Protein AF-A0A951D0K4-F1 (afdb_monomer_lite)

Radius of gyration: 25.39 Å; chains: 1; bounding box: 56×40×76 Å

Sequence (110 aa):
MGSQHDELVKGPPDEVVRAQELDALVRELRNWNRWGPDDQRGALHFLTAERIAVAAGLVRDGRTVSLSLPLNTTAVIHNRAAGGPPMTAPSDLDAGDEPVEFMKDYVGLD

Structure (mmCIF, N/CA/C/O backbone):
data_AF-A0A951D0K4-F1
#
_entry.id   AF-A0A951D0K4-F1
#
loop_
_atom_site.group_PDB
_atom_site.id
_atom_site.type_symbol
_atom_site.label_atom_id
_atom_site.label_alt_id
_atom_site.label_comp_id
_atom_site.label_asym_id
_atom_site.label_entity_id
_atom_site.label_seq_id
_atom_site.pdbx_PDB_ins_code
_atom_site.Cartn_x
_atom_site.Cartn_y
_atom_site.Cartn_z
_atom_site.occupancy
_atom_site.B_iso_or_equiv
_atom_site.auth_seq_id
_atom_site.auth_comp_id
_atom_site.auth_asym_id
_atom_site.auth_atom_id
_atom_site.pdbx_PDB_model_num
ATOM 1 N N . MET A 1 1 ? -7.526 -18.268 -60.885 1.00 36.94 1 MET A N 1
ATOM 2 C CA . MET A 1 1 ? -6.885 -19.343 -60.096 1.00 36.94 1 MET A CA 1
ATOM 3 C C . MET A 1 1 ? -6.503 -18.707 -58.768 1.00 36.94 1 MET A C 1
ATOM 5 O O . MET A 1 1 ? -5.578 -17.921 -58.760 1.00 36.94 1 MET A O 1
ATOM 9 N N . GLY A 1 2 ? -7.262 -18.785 -57.678 1.00 44.19 2 GLY A N 1
ATOM 10 C CA . GLY A 1 2 ? -8.145 -19.861 -57.238 1.00 44.19 2 GLY A CA 1
ATOM 11 C C . GLY A 1 2 ? -7.354 -20.830 -56.362 1.00 44.19 2 GLY A C 1
ATOM 12 O O . GLY A 1 2 ? -6.871 -21.814 -56.899 1.00 44.19 2 GLY A O 1
ATOM 13 N N . SER A 1 3 ? -7.174 -20.489 -55.083 1.00 43.06 3 SER A N 1
ATOM 14 C CA . SER A 1 3 ? -7.009 -21.398 -53.931 1.00 43.06 3 SER A CA 1
ATOM 15 C C . SER A 1 3 ? -6.854 -20.493 -52.699 1.00 43.06 3 SER A C 1
ATOM 17 O O . SER A 1 3 ? -5.817 -19.867 -52.523 1.00 43.06 3 SER A O 1
ATOM 19 N N . GLN A 1 4 ? -7.926 -20.119 -51.997 1.00 49.78 4 GLN A N 1
ATOM 20 C CA . GLN A 1 4 ? -8.529 -20.915 -50.921 1.00 49.78 4 GLN A CA 1
ATOM 21 C C . GLN A 1 4 ? -7.477 -21.607 -50.050 1.00 49.78 4 GLN A C 1
ATOM 23 O O . GLN A 1 4 ? -7.046 -22.713 -50.352 1.00 49.78 4 GLN A O 1
ATOM 28 N N . HIS A 1 5 ? -7.111 -20.931 -48.964 1.00 39.53 5 HIS A N 1
ATOM 29 C CA . HIS A 1 5 ? -6.861 -21.557 -47.669 1.00 39.53 5 HIS A CA 1
ATOM 30 C C . HIS A 1 5 ? -7.588 -20.702 -46.630 1.00 39.53 5 HIS A C 1
ATOM 32 O O . HIS A 1 5 ? -6.998 -19.897 -45.918 1.00 39.53 5 HIS A O 1
ATOM 38 N N . ASP A 1 6 ? -8.912 -20.820 -46.678 1.00 49.22 6 ASP A N 1
ATOM 39 C CA . ASP A 1 6 ? -9.778 -20.568 -45.537 1.00 49.22 6 ASP A CA 1
ATOM 40 C C . ASP A 1 6 ? -9.784 -21.843 -44.670 1.00 49.22 6 ASP A C 1
ATOM 42 O O . ASP A 1 6 ? -9.618 -22.945 -45.195 1.00 49.22 6 ASP A O 1
ATOM 46 N N . GLU A 1 7 ? -9.964 -21.653 -43.366 1.00 48.25 7 GLU A N 1
ATOM 47 C CA . GLU A 1 7 ? -10.148 -22.645 -42.292 1.00 48.25 7 GLU A CA 1
ATOM 48 C C . GLU A 1 7 ? -8.970 -23.517 -41.806 1.00 48.25 7 GLU A C 1
ATOM 50 O O . GLU A 1 7 ? -8.769 -24.660 -42.210 1.00 48.25 7 GLU A O 1
ATOM 55 N N . LEU A 1 8 ? -8.340 -23.034 -40.725 1.00 40.06 8 LEU A N 1
ATOM 56 C CA . LEU A 1 8 ? -8.282 -23.764 -39.449 1.00 40.06 8 LEU A CA 1
ATOM 57 C C . LEU A 1 8 ? -8.571 -22.780 -38.299 1.00 40.06 8 LEU A C 1
ATOM 59 O O . LEU A 1 8 ? -7.692 -22.053 -37.839 1.00 40.06 8 LEU A O 1
ATOM 63 N N . VAL A 1 9 ? -9.818 -22.752 -37.822 1.00 53.72 9 VAL A N 1
ATOM 64 C CA . VAL A 1 9 ? -10.211 -22.010 -36.615 1.00 53.72 9 VAL A CA 1
ATOM 65 C C . VAL A 1 9 ? -9.863 -22.836 -35.370 1.00 53.72 9 VAL A C 1
ATOM 67 O O . VAL A 1 9 ? -10.593 -23.749 -34.988 1.00 53.72 9 VAL A O 1
ATOM 70 N N . LYS A 1 10 ? -8.737 -22.488 -34.731 1.00 50.28 10 LYS A N 1
ATOM 71 C CA . LYS A 1 10 ? -8.466 -22.601 -33.281 1.00 50.28 10 LYS A CA 1
ATOM 72 C C . LYS A 1 10 ? -7.175 -21.834 -32.945 1.00 50.28 10 LYS A C 1
ATOM 74 O O . LYS A 1 10 ? -6.128 -22.177 -33.479 1.00 50.28 10 LYS A O 1
ATOM 79 N N . GLY A 1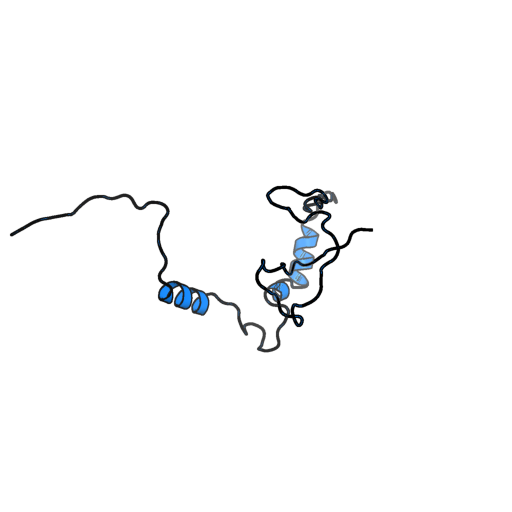 11 ? -7.232 -20.838 -32.054 1.00 43.78 11 GLY A N 1
ATOM 80 C CA . GLY A 1 11 ? -6.045 -20.127 -31.543 1.00 43.78 11 GLY A CA 1
ATOM 81 C C . GLY A 1 11 ? -5.493 -20.743 -30.236 1.00 43.78 11 GLY A C 1
ATOM 82 O O . GLY A 1 11 ? -6.262 -20.814 -29.277 1.00 43.78 11 GLY A O 1
ATOM 83 N N . PRO A 1 12 ? -4.230 -21.216 -30.179 1.00 51.41 12 PRO A N 1
ATOM 84 C CA . 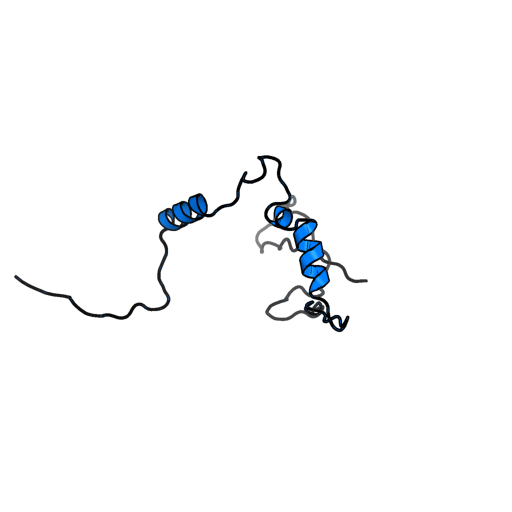PRO A 1 12 ? -3.568 -21.869 -29.029 1.00 51.41 12 PRO A CA 1
ATOM 85 C C . PRO A 1 12 ? -2.587 -20.903 -28.269 1.00 51.41 12 PRO A C 1
ATOM 87 O O . PRO A 1 12 ? -2.552 -19.725 -28.614 1.00 51.41 12 PRO A O 1
ATOM 90 N N . PRO A 1 13 ? -1.843 -21.327 -27.211 1.00 53.84 13 PRO A N 1
ATOM 91 C CA . PRO A 1 13 ? -1.313 -20.495 -26.103 1.00 53.84 13 PRO A CA 1
ATOM 92 C C . PRO A 1 13 ? -0.112 -19.564 -26.412 1.00 53.84 13 PRO A C 1
ATOM 94 O O . PRO A 1 13 ? 0.568 -19.115 -25.490 1.00 53.84 13 PRO A O 1
ATOM 97 N N . ASP A 1 14 ? 0.116 -19.219 -27.680 1.00 58.72 14 ASP A N 1
ATOM 98 C CA . ASP A 1 14 ? 1.380 -18.657 -28.178 1.00 58.72 14 ASP A CA 1
ATOM 99 C C . ASP A 1 14 ? 1.182 -17.334 -28.950 1.00 58.72 14 ASP A C 1
ATOM 101 O O . ASP A 1 14 ? 1.799 -17.098 -29.993 1.00 58.72 14 ASP A O 1
ATOM 105 N N . GLU A 1 15 ? 0.295 -16.453 -28.477 1.00 63.72 15 GLU A N 1
ATOM 106 C CA . GLU A 1 15 ? 0.100 -15.138 -29.100 1.00 63.72 15 GLU A CA 1
ATOM 107 C C . GLU A 1 15 ? 1.278 -14.213 -28.761 1.00 63.72 15 GLU A C 1
ATOM 109 O O . GLU A 1 15 ? 1.358 -13.592 -27.700 1.00 63.72 15 GLU A O 1
ATOM 114 N N . VAL A 1 16 ? 2.251 -14.168 -29.672 1.00 69.75 16 VAL A N 1
ATOM 115 C CA . VAL A 1 16 ? 3.433 -13.314 -29.550 1.00 69.75 16 VAL A CA 1
ATOM 116 C C . VAL A 1 16 ? 3.024 -11.855 -29.767 1.00 69.75 16 VAL A C 1
ATOM 118 O O . VAL A 1 16 ? 2.926 -11.398 -30.907 1.00 69.75 16 VAL A O 1
ATOM 121 N N . VAL A 1 17 ? 2.832 -11.119 -28.670 1.00 79.81 17 VAL A N 1
ATOM 122 C CA . VAL A 1 17 ? 2.656 -9.657 -28.682 1.00 79.81 17 VAL A CA 1
ATOM 123 C C . VAL A 1 17 ? 3.883 -9.009 -29.324 1.00 79.81 17 VAL A C 1
ATOM 125 O O . VAL A 1 17 ? 5.024 -9.291 -28.940 1.00 79.81 17 VAL A O 1
ATOM 128 N N . ARG A 1 18 ? 3.680 -8.135 -30.315 1.00 88.94 18 ARG A N 1
ATOM 129 C CA . ARG A 1 18 ? 4.794 -7.403 -30.933 1.00 88.94 18 ARG A CA 1
ATOM 130 C C . ARG A 1 18 ? 5.335 -6.370 -29.947 1.00 88.94 18 ARG A C 1
ATOM 132 O O . ARG A 1 18 ? 4.578 -5.738 -29.218 1.00 88.94 18 ARG A O 1
ATOM 139 N N . ALA A 1 19 ? 6.646 -6.129 -29.967 1.00 89.19 19 ALA A N 1
ATOM 140 C CA . ALA A 1 19 ? 7.280 -5.157 -29.070 1.00 89.19 19 ALA A CA 1
ATOM 141 C C . ALA A 1 19 ? 6.626 -3.762 -29.148 1.00 89.19 19 ALA A C 1
ATOM 143 O O . ALA A 1 19 ? 6.410 -3.126 -28.123 1.00 89.19 19 ALA A O 1
ATOM 144 N N . GLN A 1 20 ? 6.229 -3.318 -30.346 1.00 90.06 20 GLN A N 1
ATOM 145 C CA . GLN A 1 20 ? 5.547 -2.033 -30.523 1.00 90.06 20 GLN A CA 1
ATOM 146 C C . GLN A 1 20 ? 4.155 -1.991 -29.873 1.00 90.06 20 GLN A C 1
ATOM 148 O O . GLN A 1 20 ? 3.742 -0.945 -29.374 1.00 90.06 20 GLN A O 1
ATOM 153 N N . GLU A 1 21 ? 3.429 -3.109 -29.885 1.00 91.00 21 GLU A N 1
ATOM 154 C CA . GLU A 1 21 ? 2.105 -3.224 -29.262 1.00 91.00 21 GLU A CA 1
ATOM 155 C C . GLU A 1 21 ? 2.235 -3.208 -27.738 1.00 91.00 21 GLU A C 1
ATOM 157 O O . GLU A 1 21 ? 1.501 -2.491 -27.060 1.00 91.00 21 GLU A O 1
ATOM 162 N N . LEU A 1 22 ? 3.233 -3.918 -27.200 1.00 92.62 22 LEU A N 1
ATOM 163 C CA . LEU A 1 22 ? 3.568 -3.862 -25.779 1.00 92.62 22 LEU A CA 1
ATOM 164 C C . LEU A 1 22 ? 3.958 -2.440 -25.353 1.00 92.62 22 LEU A C 1
ATOM 166 O O . LEU A 1 22 ? 3.458 -1.949 -24.343 1.00 92.62 22 LEU A O 1
ATOM 170 N N . ASP A 1 23 ? 4.792 -1.750 -26.132 1.00 93.81 23 ASP A N 1
AT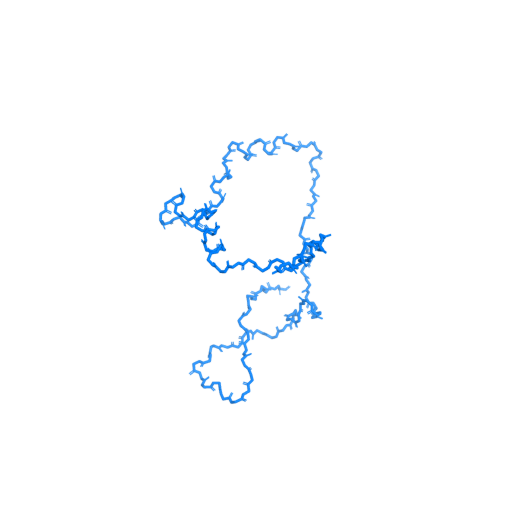OM 171 C CA . ASP A 1 23 ? 5.177 -0.363 -25.858 1.00 93.81 23 ASP A CA 1
ATOM 172 C C . ASP A 1 23 ? 3.966 0.573 -25.836 1.00 93.81 23 ASP A C 1
ATOM 174 O O . ASP A 1 23 ? 3.882 1.465 -24.987 1.00 93.81 23 ASP A O 1
ATOM 178 N N . ALA A 1 24 ? 3.021 0.387 -26.761 1.00 94.62 24 ALA A N 1
ATOM 179 C CA . ALA A 1 24 ? 1.785 1.158 -26.785 1.00 94.62 24 ALA A CA 1
ATOM 180 C C . ALA A 1 24 ? 0.961 0.921 -25.509 1.00 94.62 24 ALA A C 1
ATOM 182 O O . ALA A 1 24 ? 0.594 1.887 -24.838 1.00 94.62 24 ALA A O 1
ATOM 183 N N . LEU A 1 25 ? 0.775 -0.342 -25.114 1.00 95.06 25 LEU A N 1
ATOM 184 C CA . LEU A 1 25 ? 0.046 -0.714 -23.898 1.00 95.06 25 LEU A CA 1
ATOM 185 C C . LEU A 1 25 ? 0.713 -0.175 -22.631 1.00 95.06 25 LEU A C 1
ATOM 187 O O . LEU A 1 25 ? 0.049 0.404 -21.774 1.00 95.06 25 LEU A O 1
ATOM 191 N N . VAL A 1 26 ? 2.036 -0.303 -22.508 1.00 95.06 26 VAL A N 1
ATOM 192 C CA . VAL A 1 26 ? 2.785 0.251 -21.370 1.00 95.06 26 VAL A CA 1
ATOM 193 C C . VAL A 1 26 ? 2.618 1.766 -21.319 1.00 95.06 26 VAL A C 1
ATOM 195 O O . VAL A 1 26 ? 2.466 2.340 -20.239 1.00 95.06 26 VAL A O 1
ATOM 198 N N . ARG A 1 27 ? 2.623 2.440 -22.475 1.00 94.19 27 ARG A N 1
ATOM 199 C CA . ARG A 1 27 ? 2.428 3.890 -22.515 1.00 94.19 27 ARG A CA 1
ATOM 200 C C . ARG A 1 27 ? 1.033 4.318 -22.089 1.00 94.19 27 ARG A C 1
ATOM 202 O O . ARG A 1 27 ? 0.928 5.354 -21.437 1.00 94.19 27 ARG A O 1
ATOM 209 N N . GLU A 1 28 ? 0.021 3.539 -22.438 1.00 95.25 28 GLU A N 1
ATOM 210 C CA . GLU A 1 28 ? -1.376 3.802 -22.106 1.00 95.25 28 GLU A CA 1
ATOM 211 C C . GLU A 1 28 ? -1.699 3.497 -20.635 1.00 95.25 28 GLU A C 1
ATOM 213 O O . GLU A 1 28 ? -2.384 4.276 -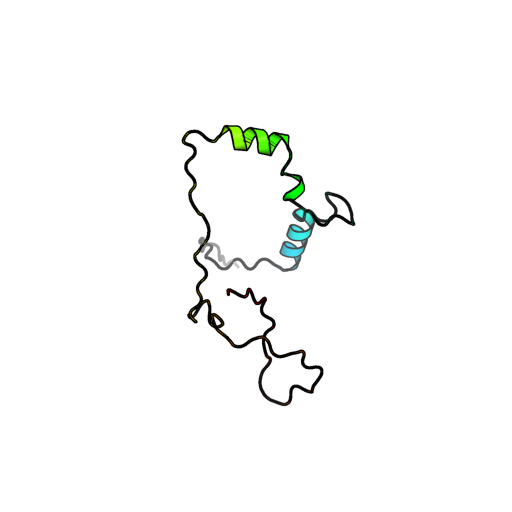19.977 1.00 95.25 28 GLU A O 1
ATOM 218 N N . LEU A 1 29 ? -1.180 2.388 -20.100 1.00 94.94 29 LEU A N 1
ATOM 219 C CA . LEU A 1 29 ? -1.615 1.840 -18.810 1.00 94.94 29 LEU A CA 1
ATOM 220 C C . LEU A 1 29 ? -0.733 2.240 -17.619 1.00 94.94 29 LEU A C 1
ATOM 222 O O . LEU A 1 29 ? -1.120 2.035 -16.464 1.00 94.94 29 LEU A O 1
ATOM 226 N N . ARG A 1 30 ? 0.467 2.787 -17.854 1.00 93.94 30 ARG A N 1
ATOM 227 C CA . ARG A 1 30 ? 1.372 3.184 -16.762 1.00 93.94 30 ARG A CA 1
ATOM 228 C C . ARG A 1 30 ? 0.768 4.297 -15.897 1.00 93.94 30 ARG A C 1
ATOM 230 O O . ARG A 1 30 ? 0.178 5.249 -16.392 1.00 93.94 30 ARG A O 1
ATOM 237 N N . ASN A 1 31 ? 1.043 4.250 -14.593 1.00 94.62 31 ASN A N 1
ATOM 238 C CA . ASN A 1 31 ? 0.694 5.318 -13.641 1.00 94.62 31 ASN A CA 1
ATOM 239 C C . ASN A 1 31 ? 1.838 6.330 -13.400 1.00 94.62 31 ASN A C 1
ATOM 241 O O . ASN A 1 31 ? 1.820 7.053 -12.406 1.00 94.62 31 ASN A O 1
ATOM 245 N N . TRP A 1 32 ? 2.864 6.377 -14.257 1.00 93.81 32 TRP A N 1
ATOM 246 C CA . TRP A 1 32 ? 4.015 7.269 -14.058 1.00 93.81 32 TRP A CA 1
ATOM 247 C C . TRP A 1 32 ? 3.598 8.742 -14.021 1.00 93.81 32 TRP A C 1
ATOM 249 O O . TRP A 1 32 ? 2.777 9.175 -14.826 1.00 93.81 32 TRP A O 1
ATOM 259 N N . ASN A 1 33 ? 4.183 9.502 -13.091 1.00 94.38 33 ASN A N 1
ATOM 260 C CA . ASN A 1 33 ? 3.899 10.919 -12.829 1.00 94.38 33 ASN A CA 1
ATOM 261 C C . ASN A 1 33 ? 2.446 11.243 -12.439 1.00 94.38 33 ASN A C 1
ATOM 263 O O . ASN A 1 33 ? 2.101 12.417 -12.315 1.00 94.38 33 ASN A O 1
ATOM 267 N N . ARG A 1 34 ? 1.593 10.238 -12.190 1.00 96.19 34 ARG A N 1
ATOM 268 C CA . ARG A 1 34 ? 0.195 10.448 -11.778 1.00 96.19 34 ARG A CA 1
ATOM 269 C C . ARG A 1 34 ? 0.067 11.282 -10.498 1.00 96.19 34 ARG A C 1
ATOM 271 O O . ARG A 1 34 ? -0.899 12.026 -10.362 1.00 96.19 34 ARG A O 1
ATOM 278 N N . TRP A 1 35 ? 1.023 11.154 -9.579 1.00 96.62 35 TRP A N 1
ATOM 279 C CA . TRP A 1 35 ? 1.055 11.871 -8.296 1.00 96.62 35 TRP A CA 1
ATOM 280 C C . TRP A 1 35 ? 2.196 12.892 -8.198 1.00 96.62 35 TRP A C 1
ATOM 282 O O . TRP A 1 35 ? 2.494 13.379 -7.112 1.00 96.62 35 TRP A O 1
ATOM 292 N N . GLY A 1 36 ? 2.806 13.239 -9.332 1.00 96.69 36 GLY A N 1
ATOM 293 C CA . GLY A 1 36 ? 3.947 14.147 -9.412 1.00 96.69 36 GLY A CA 1
ATOM 294 C C . GLY A 1 36 ? 5.250 13.444 -9.811 1.00 96.69 36 GLY A C 1
ATOM 295 O O . GLY A 1 36 ? 5.347 12.221 -9.698 1.00 96.69 36 GLY A O 1
ATOM 296 N N . PRO A 1 37 ? 6.234 14.209 -10.315 1.00 96.75 37 PRO A N 1
ATOM 297 C CA . PRO A 1 37 ? 7.506 13.672 -10.806 1.00 96.75 37 PRO A CA 1
ATOM 298 C C . PRO A 1 37 ? 8.416 13.131 -9.696 1.00 96.75 37 PRO A C 1
ATOM 300 O O . PRO A 1 37 ? 9.205 12.228 -9.950 1.00 96.75 37 PRO A O 1
ATOM 303 N N . ASP A 1 38 ? 8.270 13.639 -8.471 1.00 97.12 38 ASP A N 1
ATOM 304 C CA . ASP A 1 38 ? 9.077 13.238 -7.310 1.00 97.12 38 ASP A CA 1
ATOM 305 C C . ASP A 1 38 ? 8.361 12.204 -6.419 1.00 97.12 38 ASP A C 1
ATOM 307 O O . ASP A 1 38 ? 8.787 11.932 -5.294 1.00 97.12 38 ASP A O 1
ATOM 311 N N . ASP A 1 39 ? 7.236 11.645 -6.883 1.00 96.50 39 ASP A N 1
ATOM 312 C CA . ASP A 1 39 ? 6.458 10.688 -6.101 1.00 96.50 39 ASP A CA 1
ATOM 313 C C . ASP A 1 39 ? 7.180 9.341 -5.950 1.00 96.50 39 ASP A C 1
ATOM 315 O O . ASP A 1 39 ? 7.588 8.713 -6.925 1.00 96.50 39 ASP A O 1
ATOM 319 N N . GLN A 1 40 ? 7.257 8.862 -4.707 1.00 95.81 40 GLN A N 1
ATOM 320 C CA . GLN A 1 40 ? 7.838 7.562 -4.352 1.00 95.81 40 GLN A CA 1
ATOM 321 C C . GLN A 1 40 ? 6.801 6.577 -3.788 1.00 95.81 40 GLN A C 1
ATOM 323 O O . GLN A 1 40 ? 7.144 5.454 -3.426 1.00 95.81 40 GLN A O 1
ATOM 328 N N . ARG A 1 41 ? 5.526 6.981 -3.670 1.00 96.12 41 ARG A N 1
ATOM 329 C CA . ARG A 1 41 ? 4.473 6.171 -3.028 1.00 96.12 41 ARG A CA 1
ATOM 330 C C . ARG A 1 41 ? 3.639 5.368 -4.021 1.00 96.12 41 ARG A C 1
ATOM 332 O O 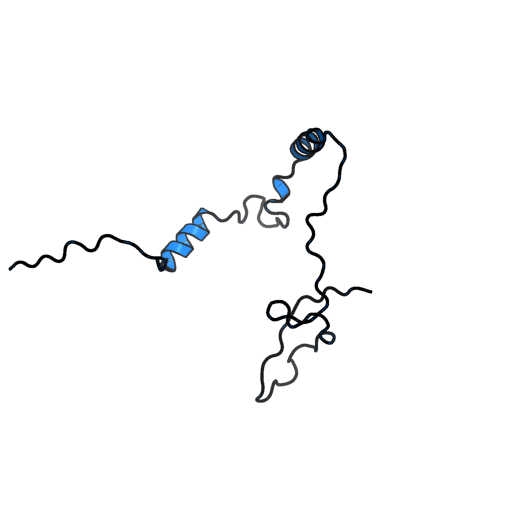. ARG A 1 41 ? 3.120 4.309 -3.661 1.00 96.12 41 ARG A O 1
ATOM 339 N N . GLY A 1 42 ? 3.462 5.866 -5.242 1.00 95.06 42 GLY A N 1
ATOM 340 C CA . GLY A 1 42 ? 2.671 5.212 -6.275 1.00 95.06 42 GLY A CA 1
ATOM 341 C C . GLY A 1 42 ? 1.248 4.883 -5.812 1.00 95.06 42 GLY A C 1
ATOM 342 O O . GLY A 1 42 ? 0.555 5.689 -5.188 1.00 95.06 42 GLY A O 1
ATOM 343 N N . ALA A 1 43 ? 0.804 3.652 -6.074 1.00 95.81 43 ALA A N 1
ATOM 344 C CA . ALA A 1 43 ? -0.553 3.203 -5.757 1.00 95.81 43 ALA A CA 1
ATOM 345 C C . ALA A 1 43 ? -0.918 3.265 -4.256 1.00 95.81 43 ALA A C 1
ATOM 347 O O . ALA A 1 43 ? -2.102 3.223 -3.924 1.00 95.81 43 ALA A O 1
ATOM 348 N N . LEU A 1 44 ? 0.046 3.436 -3.340 1.00 96.44 44 LEU A N 1
ATOM 349 C CA . LEU A 1 44 ? -0.242 3.645 -1.915 1.00 96.44 44 LEU A CA 1
ATOM 350 C C . LEU A 1 44 ? -1.046 4.925 -1.647 1.00 96.44 44 LEU A C 1
ATOM 352 O O . LEU A 1 44 ? -1.681 5.033 -0.599 1.00 96.44 44 LEU A O 1
ATOM 356 N N . HIS A 1 45 ? -1.081 5.881 -2.580 1.00 96.50 45 HIS A N 1
ATOM 357 C CA . HIS A 1 45 ? -1.980 7.040 -2.502 1.00 96.50 45 HIS A CA 1
ATOM 358 C C . HIS A 1 45 ? -3.466 6.663 -2.509 1.00 96.50 45 HIS A C 1
ATOM 360 O O . HIS A 1 45 ? -4.297 7.436 -2.034 1.00 96.50 45 HIS A O 1
ATOM 366 N N . PHE A 1 46 ? -3.830 5.473 -2.999 1.00 96.44 46 PHE A N 1
ATOM 367 C CA . PHE A 1 46 ? -5.211 4.996 -2.921 1.00 96.44 46 PHE A CA 1
ATOM 368 C C . PHE A 1 46 ? -5.637 4.610 -1.499 1.00 96.44 46 PHE A C 1
ATOM 370 O O . PHE A 1 46 ? -6.839 4.581 -1.229 1.00 96.44 46 PHE A O 1
ATOM 377 N N . LEU A 1 47 ? -4.695 4.365 -0.582 1.00 97.19 47 LEU A N 1
ATOM 378 C CA . LEU A 1 47 ? -4.966 4.041 0.821 1.00 97.19 47 LEU A CA 1
ATOM 379 C C . LEU A 1 47 ? -5.240 5.319 1.629 1.00 97.19 47 LEU A C 1
ATOM 381 O O . LEU A 1 47 ? -4.389 5.820 2.362 1.00 97.19 47 LEU A O 1
ATOM 385 N N . THR A 1 48 ? -6.441 5.875 1.467 1.00 97.69 48 THR A N 1
ATOM 386 C CA . THR A 1 48 ? -6.889 7.068 2.201 1.00 97.69 48 THR A CA 1
ATOM 387 C C . THR A 1 48 ? -7.363 6.721 3.614 1.00 97.69 48 THR A C 1
ATOM 389 O O . THR A 1 48 ? -7.801 5.600 3.873 1.00 97.69 48 THR A O 1
ATOM 392 N N . ALA A 1 49 ? -7.347 7.702 4.524 1.00 98.25 49 ALA A N 1
ATOM 393 C CA . ALA A 1 49 ? -7.834 7.525 5.897 1.00 98.25 49 ALA A CA 1
ATOM 394 C C . ALA A 1 49 ? -9.300 7.050 5.947 1.00 98.25 49 ALA A C 1
ATOM 396 O O . ALA A 1 49 ? -9.646 6.173 6.733 1.00 98.25 49 ALA A O 1
ATOM 397 N N . GLU A 1 50 ? -10.145 7.572 5.055 1.00 98.31 50 GLU A N 1
ATOM 398 C CA . GLU A 1 50 ? -11.540 7.146 4.910 1.00 98.31 50 GLU A CA 1
ATOM 399 C C . GLU A 1 50 ? -11.656 5.664 4.527 1.00 98.31 50 GLU A C 1
ATOM 401 O O . GLU A 1 50 ? -12.396 4.915 5.161 1.00 98.31 50 GLU A O 1
ATOM 406 N N . ARG A 1 51 ? -10.882 5.205 3.534 1.00 98.38 51 ARG A N 1
ATOM 407 C CA . ARG A 1 51 ? -10.883 3.792 3.122 1.00 98.38 51 ARG A CA 1
ATOM 408 C C . ARG A 1 51 ? -10.389 2.875 4.233 1.00 98.38 51 ARG A C 1
ATOM 410 O O . ARG A 1 51 ? -10.931 1.786 4.398 1.00 98.38 51 ARG A O 1
ATOM 417 N N . ILE A 1 52 ? -9.399 3.323 5.003 1.00 98.12 52 ILE A N 1
ATOM 418 C CA . ILE A 1 52 ? -8.906 2.594 6.175 1.00 98.12 52 ILE A CA 1
ATOM 419 C C . ILE A 1 52 ? -10.017 2.465 7.227 1.00 98.12 52 ILE A C 1
ATOM 421 O O . ILE A 1 52 ? -10.246 1.366 7.727 1.00 98.12 52 ILE A O 1
ATOM 425 N N . ALA A 1 53 ? -10.751 3.544 7.521 1.00 98.31 53 ALA A N 1
ATOM 426 C CA . ALA A 1 53 ? -11.865 3.513 8.471 1.00 98.31 53 ALA A CA 1
ATOM 427 C C . ALA A 1 53 ? -12.995 2.570 8.016 1.00 98.31 53 ALA A C 1
ATOM 429 O O . ALA A 1 53 ? -13.488 1.770 8.813 1.00 98.31 53 ALA A O 1
ATOM 430 N N . VAL A 1 54 ? -13.360 2.605 6.729 1.00 98.50 54 VAL A N 1
ATOM 431 C CA . VAL A 1 54 ? -14.348 1.679 6.148 1.00 98.50 54 VAL A CA 1
ATOM 432 C C . VAL A 1 54 ? -13.880 0.228 6.271 1.00 98.50 54 VAL A C 1
ATOM 434 O O . VAL A 1 54 ? -14.652 -0.623 6.707 1.00 98.50 54 VAL A O 1
ATOM 437 N N . ALA A 1 55 ? -12.619 -0.061 5.936 1.00 98.00 55 ALA A N 1
ATOM 438 C CA . ALA A 1 55 ? -12.058 -1.405 6.042 1.00 98.00 55 ALA A CA 1
ATOM 439 C C . ALA A 1 55 ? -12.028 -1.911 7.494 1.00 98.00 55 ALA A C 1
ATOM 441 O O . ALA A 1 55 ? -12.380 -3.062 7.746 1.00 98.00 55 ALA A O 1
ATOM 442 N N . ALA A 1 56 ? -11.677 -1.054 8.458 1.00 97.50 56 ALA A N 1
ATOM 443 C CA . ALA A 1 56 ? -11.715 -1.393 9.880 1.00 97.50 56 ALA A CA 1
ATOM 444 C C . ALA A 1 56 ? -13.136 -1.756 10.348 1.00 97.50 56 ALA A C 1
ATOM 446 O O . ALA A 1 56 ? -13.311 -2.699 11.117 1.00 97.50 56 ALA A O 1
ATOM 447 N N . GLY A 1 57 ? -14.158 -1.074 9.820 1.00 97.88 57 GLY A N 1
ATOM 448 C CA . GLY A 1 57 ? -15.566 -1.389 10.078 1.00 97.88 57 GLY A CA 1
ATOM 449 C C . GLY A 1 57 ? -16.036 -2.754 9.553 1.00 97.88 57 GLY A C 1
ATOM 450 O O . GLY A 1 57 ? -17.122 -3.196 9.922 1.00 97.88 57 GLY A O 1
ATOM 451 N N . LEU A 1 58 ? -15.249 -3.447 8.717 1.00 97.88 58 LEU A N 1
ATOM 452 C CA . LEU A 1 58 ? -15.585 -4.792 8.227 1.00 97.88 58 LEU A CA 1
ATOM 453 C C . LEU A 1 58 ? -15.289 -5.905 9.246 1.00 97.88 58 LEU A C 1
ATOM 455 O O . LEU A 1 58 ? -15.766 -7.029 9.072 1.00 97.88 58 LEU A O 1
ATOM 459 N N . VAL A 1 59 ? -14.512 -5.627 10.297 1.00 97.44 59 VAL A N 1
ATOM 460 C CA . VAL A 1 59 ? -14.176 -6.614 11.331 1.00 97.44 59 VAL A CA 1
ATOM 461 C C . VAL A 1 59 ? -15.425 -6.970 12.145 1.00 97.44 59 VAL A C 1
ATOM 463 O O . VAL A 1 59 ? -16.094 -6.093 12.682 1.00 97.44 59 VAL A O 1
ATOM 466 N N . ARG A 1 60 ? -15.726 -8.272 12.260 1.00 97.44 60 ARG A N 1
ATOM 467 C CA . ARG A 1 60 ? -16.878 -8.793 13.027 1.00 97.44 60 ARG A CA 1
ATOM 468 C C . ARG A 1 60 ? -16.459 -9.603 14.252 1.00 97.44 60 ARG A C 1
ATOM 470 O O . ARG A 1 60 ? -16.853 -9.275 15.362 1.00 97.44 60 ARG A O 1
ATOM 477 N N . ASP A 1 61 ? -15.617 -10.617 14.047 1.00 97.25 61 ASP A N 1
ATOM 478 C CA . ASP A 1 61 ? -15.265 -11.594 15.093 1.00 97.25 61 ASP A CA 1
ATOM 479 C C . ASP A 1 61 ? -13.899 -11.334 15.754 1.00 97.25 61 ASP A C 1
ATOM 481 O O . ASP A 1 61 ? -13.493 -12.078 16.644 1.00 97.25 61 ASP A O 1
ATOM 485 N N . GLY A 1 62 ? -13.145 -10.333 15.281 1.00 96.19 62 GLY A N 1
ATOM 486 C CA . GLY A 1 62 ? -11.817 -9.992 15.813 1.00 96.19 62 GLY A CA 1
ATOM 487 C C . GLY A 1 62 ? -10.745 -11.081 15.646 1.00 96.19 62 GLY A C 1
ATOM 488 O O . GLY A 1 62 ? -9.738 -11.060 16.348 1.00 96.19 62 GLY A O 1
ATOM 489 N N . ARG A 1 63 ? -10.949 -12.053 14.748 1.00 97.12 63 ARG A N 1
ATOM 490 C CA . ARG A 1 63 ? -9.996 -13.146 14.494 1.00 97.12 63 ARG A CA 1
ATOM 491 C C . ARG A 1 63 ? -8.936 -12.727 13.477 1.00 97.12 63 ARG A C 1
ATOM 493 O O . ARG A 1 63 ? -9.275 -12.221 12.410 1.00 97.12 63 ARG A O 1
ATOM 500 N N . THR A 1 64 ? -7.675 -13.029 13.773 1.00 96.81 64 THR A N 1
ATOM 501 C CA . THR A 1 64 ? -6.539 -12.775 12.875 1.00 96.81 64 THR A CA 1
ATOM 502 C C . THR A 1 64 ? -6.110 -14.061 12.179 1.00 96.81 64 THR A C 1
ATOM 504 O O . THR A 1 64 ? -5.942 -15.094 12.825 1.00 96.81 64 THR A O 1
ATOM 507 N N . VAL A 1 65 ? -5.894 -13.990 10.865 1.00 94.75 65 VAL A N 1
ATOM 508 C CA . VAL A 1 65 ? -5.332 -15.078 10.053 1.00 94.75 65 VAL A CA 1
ATOM 509 C C . VAL A 1 65 ? -4.058 -14.566 9.389 1.00 94.75 65 VAL A C 1
ATOM 511 O O . VAL A 1 65 ? -4.084 -13.534 8.722 1.00 94.75 65 VAL A O 1
ATOM 514 N N . SER A 1 66 ? -2.942 -15.270 9.579 1.00 94.94 66 SER A N 1
ATOM 515 C CA . SER A 1 66 ? -1.686 -14.935 8.902 1.00 94.94 66 SER A CA 1
ATOM 516 C C . SER A 1 66 ? -1.763 -15.324 7.424 1.00 94.94 66 SER A C 1
ATOM 518 O O . SER A 1 66 ? -2.096 -16.465 7.109 1.00 94.94 66 SER A O 1
ATOM 520 N N . LEU A 1 67 ? -1.440 -14.385 6.529 1.00 95.25 67 LEU A N 1
ATOM 521 C CA . LEU A 1 67 ? -1.285 -14.628 5.086 1.00 95.25 67 LEU A CA 1
ATOM 522 C C . LEU A 1 67 ? 0.187 -14.784 4.673 1.00 95.25 67 LEU A C 1
ATOM 524 O O . LEU A 1 67 ? 0.493 -14.890 3.487 1.00 95.25 67 LEU A O 1
ATOM 528 N N . SER A 1 68 ? 1.104 -14.772 5.640 1.00 91.75 68 SER A N 1
ATOM 529 C CA . SER A 1 68 ? 2.529 -14.935 5.377 1.00 91.75 68 SER A CA 1
ATOM 530 C C . SER A 1 68 ? 2.839 -16.380 5.001 1.00 91.75 68 SER A C 1
ATOM 532 O O . SER A 1 68 ? 2.423 -17.314 5.690 1.00 91.75 68 SER A O 1
ATOM 534 N N . LEU A 1 69 ? 3.634 -16.564 3.948 1.00 85.50 69 LEU A N 1
ATOM 535 C CA . LEU A 1 69 ? 4.290 -17.842 3.703 1.00 85.50 69 LEU A CA 1
ATOM 536 C C . LEU A 1 69 ? 5.436 -17.999 4.718 1.00 85.50 69 LEU A C 1
ATOM 538 O O . LEU A 1 69 ? 6.222 -17.059 4.869 1.00 85.50 69 LEU A O 1
ATOM 542 N N . PRO A 1 70 ? 5.566 -19.149 5.404 1.00 83.25 70 PRO A N 1
ATOM 543 C CA . PRO A 1 70 ? 6.724 -19.404 6.249 1.00 83.25 70 PRO A CA 1
ATOM 544 C C . PRO A 1 70 ? 8.019 -19.251 5.451 1.00 83.25 70 PRO A C 1
ATOM 546 O O . PRO A 1 70 ? 8.134 -19.765 4.335 1.00 83.25 70 PRO A O 1
ATOM 549 N N . LEU A 1 71 ? 8.996 -18.550 6.026 1.00 78.69 71 LEU A N 1
ATOM 550 C CA . LEU A 1 71 ? 10.299 -18.389 5.394 1.00 78.69 71 LEU A CA 1
ATOM 551 C C . LEU A 1 71 ? 10.977 -19.754 5.305 1.00 78.69 71 LEU A C 1
ATOM 553 O O . LEU A 1 71 ? 11.230 -20.414 6.312 1.00 78.69 71 LEU A O 1
ATOM 557 N N . ASN A 1 72 ? 11.247 -20.186 4.077 1.00 71.12 72 ASN A N 1
ATOM 558 C CA . ASN A 1 72 ? 11.961 -21.424 3.840 1.00 71.12 72 ASN A CA 1
ATOM 559 C C . ASN A 1 72 ? 13.464 -21.153 3.965 1.00 71.12 72 ASN A C 1
ATOM 561 O O . ASN A 1 72 ? 14.040 -20.449 3.138 1.00 71.12 72 ASN A O 1
ATOM 565 N N . THR A 1 73 ? 14.082 -21.705 5.006 1.00 75.25 73 THR A N 1
ATOM 566 C CA . THR A 1 73 ? 15.517 -21.576 5.303 1.00 75.25 73 THR A CA 1
ATOM 567 C C . THR A 1 73 ? 16.345 -22.744 4.770 1.00 75.25 73 THR A C 1
ATOM 569 O O . THR A 1 73 ? 17.560 -22.749 4.928 1.00 75.25 73 THR A O 1
ATOM 572 N N . THR A 1 74 ? 15.718 -23.716 4.095 1.00 70.50 74 THR A N 1
ATOM 573 C CA . THR A 1 74 ? 16.399 -24.854 3.460 1.00 70.50 74 THR A CA 1
ATOM 574 C C . THR A 1 74 ? 16.429 -24.718 1.939 1.00 70.50 74 THR A C 1
ATOM 576 O O . THR A 1 74 ? 15.429 -24.362 1.306 1.00 70.50 74 THR A O 1
ATOM 579 N N . ALA A 1 75 ? 17.576 -25.020 1.332 1.00 70.81 75 ALA A N 1
ATOM 580 C CA . ALA A 1 75 ? 17.728 -24.968 -0.113 1.00 70.81 75 ALA A CA 1
ATOM 581 C C . ALA A 1 75 ? 16.794 -25.971 -0.823 1.00 70.81 75 ALA A C 1
ATOM 583 O O . ALA A 1 75 ? 16.859 -27.176 -0.590 1.00 70.81 75 ALA A O 1
ATOM 584 N N . VAL A 1 76 ? 15.942 -25.477 -1.728 1.00 68.00 76 VAL A N 1
ATOM 585 C CA . VAL A 1 76 ? 15.090 -26.295 -2.621 1.00 68.00 76 VAL A CA 1
ATOM 586 C C . VAL A 1 76 ? 15.152 -25.767 -4.055 1.00 68.00 76 VAL A C 1
ATOM 588 O O . VAL A 1 76 ? 15.672 -24.682 -4.292 1.00 68.00 76 VAL A O 1
ATOM 591 N N . ILE A 1 77 ? 14.611 -26.494 -5.039 1.00 72.06 77 ILE A N 1
ATOM 592 C CA . ILE A 1 77 ? 14.714 -26.119 -6.465 1.00 72.06 77 ILE A CA 1
ATOM 593 C C . ILE A 1 77 ? 14.226 -24.690 -6.782 1.00 72.06 77 ILE A C 1
ATOM 595 O O . ILE A 1 77 ? 14.796 -24.048 -7.658 1.00 72.06 77 ILE A O 1
ATOM 599 N N . HIS A 1 78 ? 13.242 -24.172 -6.038 1.00 65.25 78 HIS A N 1
ATOM 600 C CA . HIS A 1 78 ? 12.704 -22.807 -6.174 1.00 65.25 78 HIS A CA 1
ATOM 601 C C . HIS A 1 78 ? 13.275 -21.812 -5.145 1.00 65.25 78 HIS A C 1
ATOM 603 O O . HIS A 1 78 ? 12.899 -20.647 -5.132 1.00 65.25 78 HIS A O 1
ATOM 609 N N . ASN A 1 79 ? 14.179 -22.265 -4.273 1.00 65.56 79 ASN A N 1
ATOM 610 C CA . ASN A 1 79 ? 14.830 -21.472 -3.233 1.00 65.56 79 ASN A CA 1
ATOM 611 C C . ASN A 1 79 ? 16.252 -22.006 -2.991 1.00 65.56 79 ASN A C 1
ATOM 613 O O . ASN A 1 79 ? 16.589 -22.437 -1.894 1.00 65.56 79 ASN A O 1
ATOM 617 N N . ARG A 1 80 ? 17.086 -22.059 -4.038 1.00 56.75 80 ARG A N 1
ATOM 618 C CA . ARG A 1 80 ? 18.410 -22.716 -3.980 1.00 56.75 80 ARG A CA 1
ATOM 619 C C . ARG A 1 80 ? 19.422 -22.026 -3.059 1.00 56.75 80 ARG A C 1
ATOM 621 O O . ARG A 1 80 ? 20.404 -22.650 -2.689 1.00 56.75 80 ARG A O 1
ATOM 628 N N . ALA A 1 81 ? 19.172 -20.774 -2.682 1.00 57.53 81 ALA A N 1
ATOM 629 C CA . ALA A 1 81 ? 20.044 -19.978 -1.815 1.00 57.53 81 ALA A CA 1
ATOM 630 C C . ALA A 1 81 ? 19.514 -19.843 -0.376 1.00 57.53 81 ALA A C 1
ATOM 632 O O . ALA A 1 81 ? 19.916 -18.933 0.345 1.00 57.53 81 ALA A O 1
ATOM 633 N N . ALA A 1 82 ? 18.578 -20.694 0.048 1.00 52.78 82 ALA A N 1
ATOM 634 C CA . ALA A 1 82 ? 18.187 -20.734 1.450 1.00 52.78 82 ALA A CA 1
ATOM 635 C C . ALA A 1 82 ? 19.320 -21.340 2.288 1.00 52.78 82 ALA A C 1
ATOM 637 O O . ALA A 1 82 ? 19.624 -22.525 2.157 1.00 52.78 82 ALA A O 1
ATOM 638 N N . GLY A 1 83 ? 19.965 -20.494 3.092 1.00 51.34 83 GLY A N 1
ATOM 639 C CA . GLY A 1 83 ? 21.130 -20.866 3.896 1.00 51.34 83 GLY A CA 1
ATOM 640 C C . GLY A 1 83 ? 22.474 -20.775 3.163 1.00 51.34 83 GLY A C 1
ATOM 641 O O . GLY A 1 83 ? 23.445 -21.367 3.624 1.00 51.34 83 GLY A O 1
ATOM 642 N N . GLY A 1 84 ? 22.544 -20.069 2.026 1.00 54.28 84 GLY A N 1
ATOM 643 C CA . GLY A 1 84 ? 23.821 -19.780 1.363 1.00 54.28 84 GLY A CA 1
ATOM 644 C C . GLY A 1 84 ? 24.712 -18.837 2.194 1.00 54.28 84 GLY A C 1
ATOM 645 O O . GLY A 1 84 ? 24.180 -18.063 2.995 1.00 54.28 84 GLY A O 1
ATOM 646 N N . PRO A 1 85 ? 26.049 -18.893 2.032 1.00 49.12 85 PRO A N 1
ATOM 647 C CA . PRO A 1 85 ? 26.974 -17.994 2.725 1.00 49.12 85 PRO A CA 1
ATOM 648 C C . PRO A 1 85 ? 26.676 -16.512 2.408 1.00 49.12 85 PRO A C 1
ATOM 650 O O . PRO A 1 85 ? 26.100 -16.218 1.357 1.00 49.12 85 PRO A O 1
ATOM 653 N N . PRO A 1 86 ? 27.045 -15.567 3.298 1.00 49.03 86 PRO A N 1
ATOM 654 C CA . PRO A 1 86 ? 26.862 -14.139 3.055 1.00 49.03 86 PRO A CA 1
ATOM 655 C C . PRO A 1 86 ? 27.600 -13.697 1.781 1.00 49.03 86 PRO A C 1
ATOM 657 O O . PRO A 1 86 ? 28.761 -14.034 1.575 1.00 49.03 86 PRO A O 1
ATOM 660 N N . MET A 1 87 ? 26.872 -12.944 0.957 1.00 50.12 87 MET A N 1
ATOM 661 C CA . MET A 1 87 ? 27.245 -12.260 -0.287 1.00 50.12 87 MET A CA 1
ATOM 662 C C . MET A 1 87 ? 28.735 -11.876 -0.409 1.00 50.12 87 MET A C 1
ATOM 664 O O . MET A 1 87 ? 29.242 -11.081 0.384 1.00 50.12 87 MET A O 1
ATOM 668 N N . THR A 1 88 ? 29.416 -12.388 -1.438 1.00 48.09 88 THR A N 1
ATOM 669 C CA . THR A 1 88 ? 30.733 -11.915 -1.895 1.00 48.09 88 THR A CA 1
ATOM 670 C C . THR A 1 88 ? 30.594 -10.639 -2.733 1.00 48.09 88 THR A C 1
ATOM 672 O O . THR A 1 88 ? 29.612 -10.428 -3.441 1.00 48.09 88 THR A O 1
ATOM 675 N N . ALA A 1 89 ? 31.560 -9.739 -2.546 1.00 47.00 89 ALA A N 1
ATOM 676 C CA . ALA A 1 89 ? 31.572 -8.336 -2.957 1.00 47.00 89 ALA A CA 1
ATOM 677 C C . ALA A 1 89 ? 31.774 -8.131 -4.487 1.00 47.00 89 ALA A C 1
ATOM 679 O O . ALA A 1 89 ? 32.059 -9.096 -5.195 1.00 47.00 89 ALA A O 1
ATOM 680 N N . PRO A 1 90 ? 31.632 -6.887 -4.999 1.00 44.31 90 PRO A N 1
ATOM 681 C CA . PRO A 1 90 ? 31.584 -6.577 -6.426 1.00 44.31 90 PRO A CA 1
ATOM 682 C C . PRO A 1 90 ? 32.882 -6.931 -7.156 1.00 44.31 90 PRO A C 1
ATOM 684 O O . PRO A 1 90 ? 33.981 -6.792 -6.619 1.00 44.31 90 PRO A O 1
ATOM 687 N N . SER A 1 91 ? 32.730 -7.342 -8.414 1.00 46.72 91 SER A N 1
ATOM 688 C CA . SER A 1 91 ? 33.778 -7.755 -9.352 1.00 46.72 91 SER A CA 1
ATOM 689 C C . SER A 1 91 ? 34.677 -6.611 -9.847 1.00 46.72 91 SER A C 1
ATOM 691 O O . SER A 1 91 ? 35.148 -6.647 -10.981 1.00 46.72 91 SER A O 1
ATOM 693 N N . ASP A 1 92 ? 34.958 -5.597 -9.024 1.00 52.75 92 ASP A N 1
ATOM 694 C CA . ASP A 1 92 ? 36.014 -4.610 -9.313 1.00 52.75 92 ASP A CA 1
ATOM 695 C C . ASP A 1 92 ? 37.406 -5.294 -9.363 1.00 52.75 92 ASP A C 1
ATOM 697 O O . ASP A 1 92 ? 38.411 -4.685 -9.726 1.00 52.75 92 ASP A O 1
ATOM 701 N N . LEU A 1 93 ? 37.458 -6.579 -8.992 1.00 47.50 93 LEU A N 1
ATOM 702 C CA . LEU A 1 93 ? 38.518 -7.540 -9.254 1.00 47.50 93 LEU A CA 1
ATOM 703 C C . LEU A 1 93 ? 38.110 -8.386 -10.470 1.00 47.50 93 LEU A C 1
ATOM 705 O O . LEU A 1 93 ? 37.055 -9.019 -10.430 1.00 47.50 93 LEU A O 1
ATOM 709 N N . ASP A 1 94 ? 38.937 -8.383 -11.521 1.00 46.94 94 ASP A N 1
ATOM 710 C CA . ASP A 1 94 ? 38.728 -9.121 -12.776 1.00 46.94 94 ASP A CA 1
ATOM 711 C C . ASP A 1 94 ? 38.118 -10.510 -12.532 1.00 46.94 94 ASP A C 1
ATOM 713 O O . ASP A 1 94 ? 38.764 -11.414 -11.990 1.00 46.94 94 ASP A O 1
ATOM 717 N N . ALA A 1 95 ? 36.871 -10.683 -12.972 1.00 52.38 95 ALA A N 1
ATOM 718 C CA . ALA A 1 95 ? 36.254 -11.990 -13.119 1.00 52.38 95 ALA A CA 1
ATOM 719 C C . ALA A 1 95 ? 36.911 -12.685 -14.321 1.00 52.38 95 ALA A C 1
ATOM 721 O O . ALA A 1 95 ? 36.430 -12.605 -15.451 1.00 52.38 95 ALA A O 1
ATOM 722 N N . GLY A 1 96 ? 38.064 -13.310 -14.071 1.00 51.03 96 GLY A N 1
ATOM 723 C CA . GLY A 1 96 ? 38.654 -14.302 -14.967 1.00 51.03 96 GLY A CA 1
ATOM 724 C C . GLY A 1 96 ? 37.694 -15.472 -15.240 1.00 51.03 96 GLY A C 1
ATOM 725 O O . GLY A 1 96 ? 36.629 -15.568 -14.645 1.00 51.03 96 GLY A O 1
ATOM 726 N N . ASP A 1 97 ? 38.098 -16.358 -16.147 1.00 59.41 97 ASP A N 1
ATOM 727 C CA . ASP A 1 97 ? 37.274 -17.189 -17.052 1.00 59.41 97 ASP A CA 1
ATOM 728 C C . ASP A 1 97 ? 36.242 -18.217 -16.479 1.00 59.41 97 ASP A C 1
ATOM 730 O O . ASP A 1 97 ? 35.964 -19.203 -17.148 1.00 59.41 97 ASP A O 1
ATOM 734 N N . GLU A 1 98 ? 35.622 -18.042 -15.300 1.00 51.00 98 GLU A N 1
ATOM 735 C CA . GLU A 1 98 ? 34.549 -18.920 -14.753 1.00 51.00 98 GLU A CA 1
ATOM 736 C C . GLU A 1 98 ? 33.506 -18.120 -13.903 1.00 51.00 98 GLU A C 1
ATOM 738 O O . GLU A 1 98 ? 33.790 -17.002 -13.479 1.00 51.00 98 GLU A O 1
ATOM 743 N N . PRO A 1 99 ? 32.257 -18.606 -13.691 1.00 48.22 99 PRO A N 1
ATOM 744 C CA . PRO A 1 99 ? 31.032 -17.858 -14.000 1.00 48.22 99 PRO A CA 1
ATOM 745 C C . PRO A 1 99 ? 30.517 -16.897 -12.909 1.00 48.22 99 PRO A C 1
ATOM 747 O O . PRO A 1 99 ? 30.574 -17.169 -11.715 1.00 48.22 99 PRO A O 1
ATOM 750 N N . VAL A 1 100 ? 29.909 -15.807 -13.391 1.00 50.66 100 VAL A N 1
ATOM 751 C CA . VAL A 1 100 ? 29.161 -14.729 -12.706 1.00 50.66 100 VAL A CA 1
ATOM 752 C C . VAL A 1 100 ? 28.431 -15.132 -11.409 1.00 50.66 100 VAL A C 1
ATOM 754 O O . VAL A 1 100 ? 27.556 -16.000 -11.422 1.00 50.66 100 VAL A O 1
ATOM 757 N N . GLU A 1 101 ? 28.714 -14.417 -10.312 1.00 50.44 101 GLU A N 1
ATOM 758 C CA . GLU A 1 101 ? 28.023 -14.545 -9.018 1.00 50.44 101 GLU A CA 1
ATOM 759 C C . GLU A 1 101 ? 26.848 -13.555 -8.880 1.00 50.44 101 GLU A C 1
ATOM 761 O O . GLU A 1 101 ? 26.908 -12.400 -9.302 1.00 50.44 101 GLU A O 1
ATOM 766 N N . PHE A 1 102 ? 25.736 -14.034 -8.314 1.00 46.78 102 PHE A N 1
ATOM 767 C CA . PHE A 1 102 ? 24.436 -13.358 -8.310 1.00 46.78 102 PHE A CA 1
ATOM 768 C C . PHE A 1 102 ? 24.277 -12.369 -7.145 1.00 46.78 102 PHE A C 1
ATOM 770 O O . PHE A 1 102 ? 24.460 -12.733 -5.986 1.00 46.78 102 PHE A O 1
ATOM 777 N N . MET A 1 103 ? 23.777 -11.163 -7.439 1.00 41.41 103 MET A N 1
ATOM 778 C CA . MET A 1 103 ? 23.241 -10.242 -6.432 1.00 41.41 103 MET A CA 1
ATOM 779 C C . MET A 1 103 ? 21.829 -10.690 -6.034 1.00 41.41 103 MET A C 1
ATOM 781 O O . MET A 1 103 ? 20.897 -10.626 -6.838 1.00 41.41 103 MET A O 1
ATOM 785 N N . LYS A 1 104 ? 21.671 -11.173 -4.799 1.00 53.19 104 LYS A N 1
ATOM 786 C CA . LYS A 1 104 ? 20.371 -11.519 -4.213 1.00 53.19 104 LYS A CA 1
ATOM 787 C C . LYS A 1 104 ? 20.189 -10.744 -2.914 1.00 53.19 104 LYS A C 1
ATOM 789 O O . LYS A 1 104 ? 21.075 -10.761 -2.063 1.00 53.19 104 LYS A O 1
ATOM 794 N N . ASP A 1 105 ? 19.019 -10.134 -2.748 1.00 54.88 105 ASP A N 1
ATOM 795 C CA . ASP A 1 105 ? 18.615 -9.515 -1.488 1.00 54.88 105 ASP A CA 1
ATOM 796 C C . ASP A 1 105 ? 18.639 -10.573 -0.368 1.00 54.88 105 ASP A C 1
ATOM 798 O O . ASP A 1 105 ? 17.881 -11.550 -0.387 1.00 54.88 105 ASP A O 1
ATOM 802 N N . TYR A 1 106 ? 19.557 -10.412 0.588 1.00 55.41 106 TYR A N 1
ATOM 803 C CA . TYR A 1 106 ? 19.649 -11.254 1.777 1.00 55.41 106 TYR A CA 1
ATOM 804 C C . TYR A 1 106 ? 18.753 -10.683 2.876 1.00 55.41 106 TYR A C 1
ATOM 806 O O . TYR A 1 106 ? 18.927 -9.545 3.310 1.00 55.41 106 TYR A O 1
ATOM 814 N N . VAL A 1 107 ? 17.816 -11.497 3.357 1.00 59.91 107 VAL A N 1
ATOM 815 C CA . VAL A 1 107 ? 17.046 -11.217 4.571 1.00 59.91 107 VAL A CA 1
ATOM 816 C C . VAL A 1 107 ? 17.575 -12.155 5.649 1.00 59.91 107 VAL A C 1
ATOM 818 O O . VAL A 1 107 ? 17.289 -13.351 5.624 1.00 59.91 107 VAL A O 1
ATOM 821 N N . GLY A 1 108 ? 18.401 -11.623 6.549 1.00 51.44 108 GLY A N 1
ATOM 822 C CA . GLY A 1 108 ? 18.934 -12.382 7.676 1.00 51.44 108 GLY A CA 1
ATOM 823 C C . GLY A 1 108 ? 17.853 -12.680 8.706 1.00 51.44 108 GLY A C 1
ATOM 824 O O . GLY A 1 108 ? 17.049 -11.807 9.025 1.00 51.44 108 GLY A O 1
ATOM 825 N N . LEU A 1 109 ? 17.855 -13.910 9.210 1.00 55.38 109 LEU A N 1
ATOM 826 C CA . LEU A 1 109 ? 17.120 -14.315 10.403 1.00 55.38 109 LEU A CA 1
ATOM 827 C C . LEU A 1 109 ? 18.159 -14.715 11.456 1.00 55.38 109 LEU A C 1
ATOM 829 O O . LEU A 1 109 ? 19.155 -15.355 11.110 1.00 55.38 109 LEU A O 1
ATOM 833 N N . ASP A 1 110 ? 17.942 -14.264 12.683 1.00 45.84 110 ASP A N 1
ATOM 834 C CA . ASP A 1 110 ? 18.746 -14.503 13.883 1.00 45.84 110 ASP A CA 1
ATOM 835 C C . ASP A 1 110 ? 18.522 -15.889 14.511 1.00 45.84 110 ASP A C 1
ATOM 837 O O . ASP A 1 110 ? 17.409 -16.453 14.381 1.00 45.84 110 ASP A O 1
#

Foldseek 3Di:
DDDDPDDDDDDDDDPDDDPVNVVVVCVVPDCACVVHPPDPCGPVVVVDPVVVVVVVVVDDPPDDDDPDDPDDQDADPVRNCNVPDPDDDDPPPDPPDDDDDDDDDDDDDD

pLDDT: mean 74.02, std 21.79, range [36.94, 98.5]

Second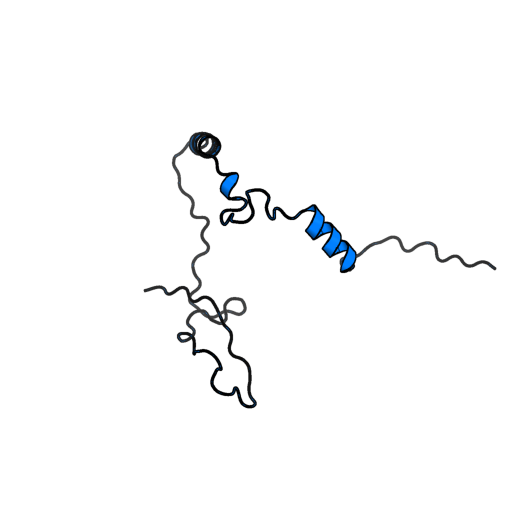ary structure (DSSP, 8-state):
------------S-----HHHHHHHHHHH--TTTT-TT---GGGGG--HHHHHHHHTT-SS------PPPP--S-BTTBTTTTPPP-PPPS-S---SS------------